Protein AF-A0A3D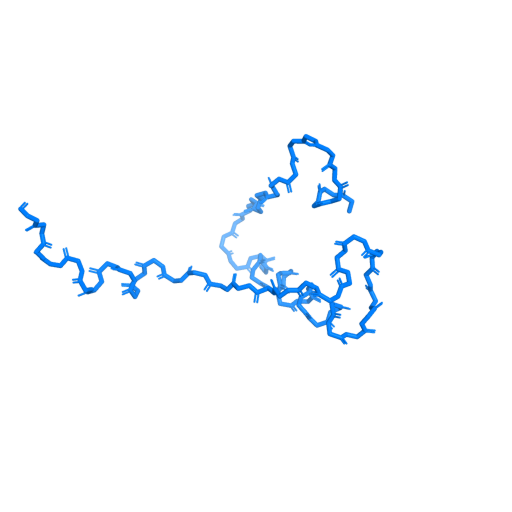2JRT6-F1 (afdb_monomer_lite)

Foldseek 3Di:
DLCPDPPNNDDDDDDDPPPCPVVVLVVVQVCLVVVVDPPVSHPDDDDDDDPVVVVVPPPDDD

Radius of gyration: 15.28 Å; chains: 1; bounding box: 31×25×46 Å

Secondary structure (DSSP, 8-state):
-GGG-SSS--------TTS-HHHHHHHHHHHHHTT-S-GGGTTPPP----HHHHHHT-----

pLDDT: mean 89.62, std 9.19, range [54.25, 97.25]

Sequence (62 aa):
QILSRRTKNNPVLIGEPGVGKTAIVEALAQRIQQNNVPGTLKNKRLVSLDMGSLVAGTKYRG

Structure (mmCIF, N/CA/C/O backbone):
data_AF-A0A3D2JRT6-F1
#
_entry.id   AF-A0A3D2JRT6-F1
#
loop_
_atom_site.group_PDB
_atom_site.id
_atom_site.type_symbol
_atom_site.label_atom_id
_atom_site.label_alt_id
_atom_site.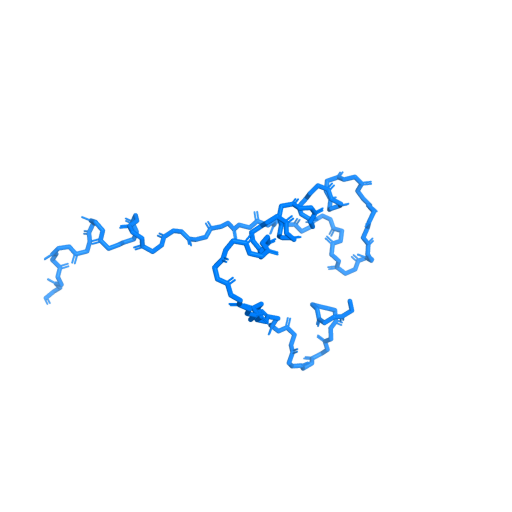label_comp_id
_atom_site.label_asym_id
_atom_site.label_entity_id
_atom_site.label_seq_id
_atom_site.pdbx_PDB_ins_code
_atom_site.Cartn_x
_atom_site.Cartn_y
_atom_site.Cartn_z
_atom_site.occupancy
_atom_site.B_iso_or_equiv
_atom_site.auth_seq_id
_atom_site.auth_comp_id
_atom_site.auth_asym_id
_atom_site.auth_atom_id
_atom_site.pdbx_PDB_model_num
ATOM 1 N N . GLN A 1 1 ? 0.907 10.869 10.282 1.00 70.06 1 GLN A N 1
ATOM 2 C CA . GLN A 1 1 ? 0.541 12.303 10.247 1.00 70.06 1 GLN A CA 1
ATOM 3 C C . GLN A 1 1 ? 0.645 12.927 8.845 1.00 70.06 1 GLN A C 1
ATOM 5 O O . GLN A 1 1 ? -0.194 13.760 8.555 1.00 70.06 1 GLN A O 1
ATOM 10 N N . ILE A 1 2 ? 1.589 12.538 7.961 1.00 89.25 2 ILE A N 1
ATOM 11 C CA . ILE A 1 2 ? 1.743 13.134 6.605 1.00 89.25 2 ILE A CA 1
ATOM 12 C C . ILE A 1 2 ? 0.489 12.974 5.730 1.00 89.25 2 ILE A C 1
ATOM 14 O O . ILE A 1 2 ? -0.031 13.971 5.243 1.00 89.25 2 ILE A O 1
ATOM 18 N N . LEU A 1 3 ? -0.041 11.753 5.604 1.00 89.25 3 LEU A N 1
ATOM 19 C CA . LEU A 1 3 ? -1.257 11.467 4.820 1.00 89.25 3 LEU A CA 1
ATOM 20 C C . LEU A 1 3 ? -2.507 12.225 5.312 1.00 89.25 3 LEU A C 1
ATOM 22 O O . LEU A 1 3 ? -3.469 12.376 4.571 1.00 89.25 3 LEU A O 1
ATOM 26 N N . SER A 1 4 ? -2.495 12.705 6.558 1.00 89.88 4 SER A N 1
ATOM 27 C CA . SER A 1 4 ? -3.604 13.440 7.180 1.00 89.88 4 SER A CA 1
ATOM 28 C C . SER A 1 4 ? -3.461 14.965 7.058 1.00 89.88 4 SER A C 1
ATOM 30 O O . SER A 1 4 ? -4.283 15.695 7.607 1.00 89.88 4 SER A O 1
ATOM 32 N N . ARG A 1 5 ? -2.403 15.472 6.404 1.00 92.75 5 ARG A N 1
ATOM 33 C CA . ARG A 1 5 ? -2.168 16.916 6.227 1.00 92.75 5 ARG A CA 1
ATOM 34 C C . ARG A 1 5 ? -3.090 17.496 5.150 1.00 92.75 5 ARG A C 1
ATOM 36 O O . ARG A 1 5 ? -3.499 16.791 4.236 1.00 92.75 5 ARG A O 1
ATOM 43 N N . ARG A 1 6 ? -3.361 18.807 5.228 1.00 91.00 6 ARG A N 1
ATOM 44 C CA . ARG A 1 6 ? -4.096 19.550 4.182 1.00 91.00 6 ARG A CA 1
ATOM 45 C C . ARG A 1 6 ? -3.260 19.787 2.918 1.00 91.00 6 ARG A C 1
ATOM 47 O O . ARG A 1 6 ? -3.805 19.793 1.825 1.00 91.00 6 ARG A O 1
ATOM 54 N N . THR A 1 7 ? -1.950 19.984 3.063 1.00 95.31 7 THR A N 1
ATOM 55 C CA . THR A 1 7 ? -1.004 20.209 1.958 1.00 95.31 7 THR A CA 1
ATOM 56 C C . THR A 1 7 ? 0.210 19.294 2.110 1.00 95.31 7 THR A C 1
ATOM 58 O O . THR A 1 7 ? 0.530 18.863 3.222 1.00 95.31 7 THR A O 1
ATOM 61 N N . LYS A 1 8 ? 0.886 18.976 0.992 1.00 93.94 8 LYS A N 1
ATOM 62 C CA . LYS A 1 8 ? 2.032 18.041 0.951 1.00 93.94 8 LYS A CA 1
ATOM 63 C C . LYS A 1 8 ? 1.718 16.709 1.658 1.00 93.94 8 LYS A C 1
ATOM 65 O O . LYS A 1 8 ? 2.478 16.232 2.499 1.00 93.94 8 LYS A O 1
ATOM 70 N N . ASN A 1 9 ? 0.561 16.136 1.338 1.00 94.12 9 ASN A N 1
ATOM 71 C CA . ASN A 1 9 ? 0.019 14.924 1.955 1.00 94.12 9 ASN A CA 1
ATOM 72 C C . ASN A 1 9 ? 0.430 13.625 1.242 1.00 94.12 9 ASN A C 1
ATOM 74 O O . ASN A 1 9 ? -0.013 12.556 1.647 1.00 94.12 9 ASN A O 1
ATOM 78 N N . ASN A 1 10 ? 1.296 13.708 0.229 1.00 95.25 10 ASN A N 1
ATOM 79 C CA . ASN A 1 10 ? 1.817 12.566 -0.519 1.00 95.25 10 ASN A CA 1
ATOM 80 C C . ASN A 1 10 ? 3.219 12.204 0.003 1.00 95.25 10 ASN A C 1
ATOM 82 O O . ASN A 1 10 ? 4.183 12.895 -0.336 1.00 95.25 10 ASN A O 1
ATOM 86 N N . PRO A 1 11 ? 3.357 11.190 0.877 1.00 94.50 11 PRO A N 1
ATOM 87 C CA . PRO A 1 11 ? 4.663 10.756 1.355 1.00 94.50 11 PRO A CA 1
ATOM 88 C C . PRO A 1 11 ? 5.448 10.058 0.238 1.00 94.50 11 PRO A C 1
ATOM 90 O O . PRO A 1 11 ? 4.885 9.301 -0.548 1.00 94.50 11 PRO A O 1
ATOM 93 N N . VAL A 1 12 ? 6.765 10.261 0.228 1.00 95.25 12 VAL A N 1
ATOM 94 C CA . VAL A 1 12 ? 7.712 9.530 -0.623 1.00 95.25 12 VAL A CA 1
ATOM 95 C C . VAL A 1 12 ? 8.734 8.861 0.289 1.00 95.25 12 VAL A C 1
ATOM 97 O O . VAL A 1 12 ? 9.336 9.524 1.133 1.00 95.25 12 VAL A O 1
ATOM 100 N N . LEU A 1 13 ? 8.907 7.545 0.150 1.00 95.00 13 LEU A N 1
ATOM 101 C CA . LEU A 1 13 ? 9.884 6.775 0.923 1.00 95.00 13 LEU A CA 1
ATOM 102 C C . LEU A 1 13 ? 11.215 6.720 0.162 1.00 95.00 13 LEU A C 1
ATOM 104 O O . LEU A 1 13 ? 11.289 6.172 -0.937 1.00 95.00 13 LEU A O 1
ATOM 108 N N . ILE A 1 14 ? 12.274 7.266 0.759 1.00 95.50 14 ILE A N 1
ATOM 109 C CA . ILE A 1 14 ? 13.624 7.345 0.179 1.00 95.50 14 ILE A CA 1
ATOM 110 C C . ILE A 1 14 ? 14.583 6.527 1.053 1.00 95.50 14 ILE A C 1
ATOM 112 O O . ILE A 1 14 ? 14.420 6.476 2.268 1.00 95.50 14 ILE A O 1
ATOM 116 N N . GLY A 1 15 ? 15.550 5.850 0.433 1.00 96.00 15 GLY A N 1
ATOM 117 C CA . GLY A 1 15 ? 16.539 5.005 1.111 1.00 96.00 15 GLY A CA 1
ATOM 118 C C . GLY A 1 15 ? 17.225 4.039 0.145 1.00 96.00 15 GLY A C 1
ATOM 119 O O . GLY A 1 15 ? 16.892 4.015 -1.042 1.00 96.00 15 GLY A O 1
ATOM 120 N N . GLU A 1 16 ? 18.144 3.224 0.639 1.00 97.25 16 GLU A N 1
ATOM 121 C CA . GLU A 1 16 ? 18.822 2.203 -0.167 1.00 97.25 16 GLU A CA 1
ATOM 122 C C . GLU A 1 16 ? 17.875 1.043 -0.548 1.00 97.25 16 GLU A C 1
ATOM 124 O O . GLU A 1 16 ? 16.783 0.904 0.021 1.00 97.25 16 GLU A O 1
ATOM 129 N N . PRO A 1 17 ? 18.222 0.213 -1.545 1.00 94.19 17 PRO A N 1
ATOM 130 C CA . PRO A 1 17 ? 17.522 -1.044 -1.795 1.00 94.19 17 PRO A CA 1
ATOM 131 C C . PRO A 1 17 ? 17.561 -1.960 -0.561 1.00 94.19 17 PRO A C 1
ATOM 133 O O . PRO A 1 17 ? 18.546 -1.995 0.164 1.00 94.19 17 PRO A O 1
ATOM 136 N N . GLY A 1 18 ? 16.484 -2.704 -0.303 1.00 94.19 18 GLY A N 1
ATOM 137 C CA . GLY A 1 18 ? 16.443 -3.681 0.797 1.00 94.19 18 GLY A CA 1
ATOM 138 C C . GLY A 1 18 ? 16.142 -3.120 2.194 1.00 94.19 18 GLY A C 1
ATOM 139 O O . GLY A 1 18 ? 15.820 -3.896 3.084 1.00 94.19 18 GLY A O 1
ATOM 140 N N . VAL A 1 19 ? 16.102 -1.796 2.393 1.00 96.69 19 VAL A N 1
ATOM 141 C CA . VAL A 1 19 ? 15.822 -1.172 3.713 1.00 96.69 19 VAL A CA 1
ATOM 142 C C . VAL A 1 19 ? 14.374 -1.325 4.214 1.00 96.69 19 VAL A C 1
ATOM 144 O O . VAL A 1 19 ? 13.988 -0.719 5.209 1.00 96.69 19 VAL A O 1
ATOM 147 N N . GLY A 1 20 ? 13.533 -2.090 3.512 1.00 95.75 20 GLY A N 1
ATOM 148 C CA . GLY A 1 20 ? 12.163 -2.378 3.948 1.00 95.75 20 GLY A CA 1
ATOM 149 C C . GLY A 1 20 ? 11.118 -1.307 3.615 1.00 95.75 20 GLY A C 1
ATOM 150 O O . GLY A 1 20 ? 10.069 -1.263 4.252 1.00 95.75 20 GLY A O 1
ATOM 151 N N . LYS A 1 21 ? 11.337 -0.456 2.601 1.00 97.12 21 LYS A N 1
ATOM 152 C CA . LYS A 1 21 ? 10.344 0.566 2.189 1.00 97.12 21 LYS A CA 1
ATOM 153 C C . LYS A 1 21 ? 8.967 -0.038 1.889 1.00 97.12 21 LYS A C 1
ATOM 155 O O . LYS A 1 21 ? 7.952 0.528 2.280 1.00 97.12 21 LYS A O 1
ATOM 160 N N . THR A 1 22 ? 8.941 -1.199 1.236 1.00 94.12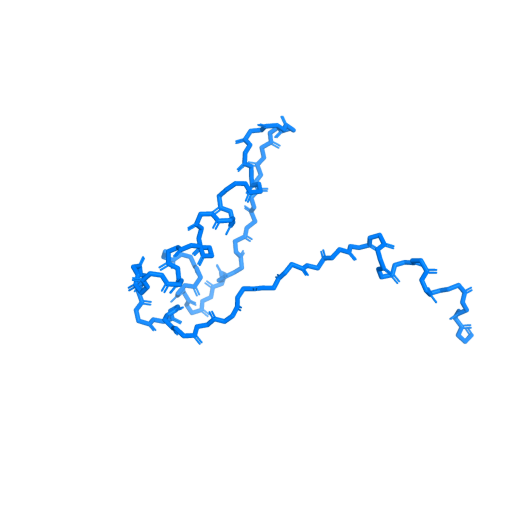 22 THR A N 1
ATOM 161 C CA . THR A 1 22 ? 7.712 -1.953 0.949 1.00 94.12 22 THR A CA 1
ATOM 162 C C . THR A 1 22 ? 7.050 -2.449 2.233 1.00 94.12 22 THR A C 1
ATOM 164 O O . THR A 1 22 ? 5.854 -2.237 2.421 1.00 94.12 22 THR A O 1
ATOM 167 N N . ALA A 1 23 ? 7.838 -2.981 3.172 1.00 96.31 23 ALA A N 1
ATOM 168 C CA . ALA A 1 23 ? 7.344 -3.473 4.458 1.00 96.31 23 ALA A CA 1
ATOM 169 C C . ALA A 1 23 ? 6.660 -2.370 5.289 1.00 96.31 23 ALA A C 1
ATOM 171 O O . ALA A 1 23 ? 5.681 -2.631 5.986 1.00 96.31 23 ALA A O 1
ATOM 172 N N . ILE A 1 24 ? 7.111 -1.113 5.178 1.00 95.00 24 ILE A N 1
ATOM 173 C CA . ILE A 1 24 ? 6.441 0.037 5.814 1.00 95.00 24 ILE A CA 1
ATOM 174 C C . ILE A 1 24 ? 5.007 0.205 5.285 1.00 95.00 24 ILE A C 1
ATOM 176 O O . ILE A 1 24 ? 4.084 0.467 6.061 1.00 95.00 24 ILE A O 1
ATOM 180 N N . VAL A 1 25 ? 4.807 0.064 3.973 1.00 94.38 25 VAL A N 1
ATOM 181 C CA . VAL A 1 25 ? 3.491 0.210 3.328 1.00 94.38 25 VAL A CA 1
ATOM 182 C C . VAL A 1 25 ? 2.580 -0.974 3.667 1.00 94.38 25 VAL A C 1
ATOM 184 O O . VAL A 1 25 ? 1.402 -0.779 3.964 1.00 94.38 25 VAL A O 1
ATOM 187 N N . GLU A 1 26 ? 3.121 -2.190 3.703 1.00 95.31 26 GLU A N 1
ATOM 188 C CA . GLU A 1 26 ? 2.389 -3.400 4.101 1.00 95.31 26 GLU A CA 1
ATOM 189 C C . GLU A 1 26 ? 1.941 -3.339 5.566 1.00 95.31 26 GLU A C 1
ATOM 191 O O . GLU A 1 26 ? 0.776 -3.594 5.879 1.00 95.31 26 GLU A O 1
ATOM 196 N N . ALA A 1 27 ? 2.825 -2.902 6.466 1.00 95.06 27 ALA A N 1
ATOM 197 C CA . ALA A 1 27 ? 2.484 -2.680 7.866 1.00 95.06 27 ALA A CA 1
ATOM 198 C C . ALA A 1 27 ? 1.396 -1.603 8.025 1.00 95.06 27 ALA A C 1
ATOM 200 O O . ALA A 1 27 ? 0.517 -1.725 8.881 1.00 95.06 27 ALA A O 1
ATOM 201 N N . LEU A 1 28 ? 1.408 -0.554 7.191 1.00 94.62 28 LEU A N 1
ATOM 202 C CA . LEU A 1 28 ? 0.329 0.436 7.165 1.00 94.62 28 LEU A CA 1
ATOM 203 C C . LEU A 1 28 ? -1.004 -0.197 6.740 1.00 94.62 28 LEU A C 1
ATOM 205 O O . LEU A 1 28 ? -2.020 0.078 7.376 1.00 94.62 28 LEU A O 1
ATOM 209 N N . ALA A 1 29 ? -1.011 -1.060 5.721 1.00 94.69 29 ALA A N 1
ATOM 210 C CA . ALA A 1 29 ? -2.217 -1.770 5.294 1.00 94.69 29 ALA A CA 1
ATOM 211 C C . ALA A 1 29 ? -2.790 -2.648 6.421 1.00 94.69 29 ALA A C 1
ATOM 213 O O . ALA A 1 29 ? -3.986 -2.576 6.707 1.00 94.69 29 ALA A O 1
ATOM 214 N N . GLN A 1 30 ? -1.933 -3.394 7.128 1.00 95.25 30 GLN A N 1
ATOM 215 C CA . GLN A 1 30 ? -2.340 -4.187 8.294 1.00 95.25 30 GLN A CA 1
ATOM 216 C C . GLN A 1 30 ? -2.953 -3.313 9.397 1.00 95.25 30 GLN A C 1
ATOM 218 O O . GLN A 1 30 ? -4.002 -3.646 9.945 1.00 95.25 30 GLN A O 1
ATOM 223 N N . ARG A 1 31 ? -2.350 -2.154 9.693 1.00 95.06 31 ARG A N 1
ATOM 224 C CA . ARG A 1 31 ? -2.878 -1.217 10.699 1.00 95.06 31 ARG A CA 1
ATOM 225 C C . ARG A 1 31 ? -4.230 -0.629 10.306 1.00 95.06 31 ARG A C 1
ATOM 227 O O . ARG A 1 31 ? -5.081 -0.459 11.176 1.00 95.06 31 ARG A O 1
ATOM 234 N N . ILE A 1 32 ? -4.442 -0.330 9.022 1.00 93.88 32 ILE A N 1
ATOM 235 C CA . ILE A 1 32 ? -5.744 0.125 8.515 1.00 93.88 32 ILE A CA 1
ATOM 236 C C . ILE A 1 32 ? -6.799 -0.968 8.727 1.00 93.88 32 ILE A C 1
ATOM 238 O O . ILE A 1 32 ? -7.865 -0.671 9.265 1.00 93.88 32 ILE A O 1
ATOM 242 N N . GLN A 1 33 ? -6.482 -2.225 8.395 1.00 94.25 33 GLN A N 1
ATOM 243 C CA . GLN A 1 33 ? -7.378 -3.370 8.597 1.00 94.25 33 GLN A CA 1
ATOM 244 C C . GLN A 1 33 ? -7.727 -3.589 10.079 1.00 94.25 33 GLN A C 1
ATOM 246 O O . GLN A 1 33 ? -8.869 -3.890 10.415 1.00 94.25 33 GLN A O 1
ATOM 251 N N . GLN A 1 34 ? -6.760 -3.395 10.977 1.00 95.56 34 GLN A N 1
ATOM 252 C CA . GLN A 1 34 ? -6.940 -3.501 12.430 1.00 95.56 34 GLN A CA 1
ATOM 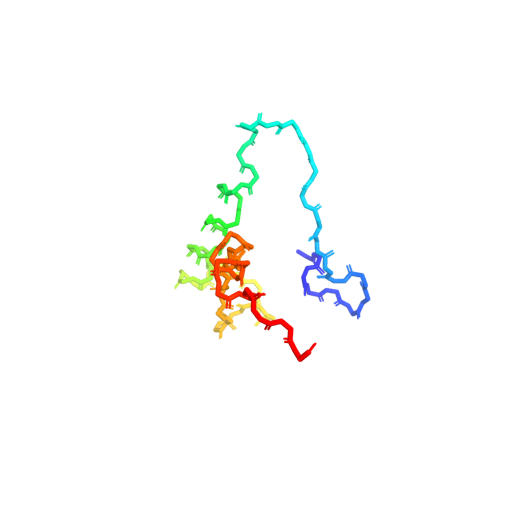253 C C . GLN A 1 34 ? -7.628 -2.276 13.056 1.00 95.56 34 GLN A C 1
ATOM 255 O O . GLN A 1 34 ? -7.756 -2.202 14.276 1.00 95.56 34 GLN A O 1
ATOM 260 N N . ASN A 1 35 ? -8.042 -1.283 12.259 1.00 93.38 35 ASN A N 1
ATOM 261 C CA . ASN A 1 35 ? -8.555 0.008 12.730 1.00 93.38 35 ASN A CA 1
ATOM 262 C C . ASN A 1 35 ? -7.586 0.792 13.642 1.00 93.38 35 ASN A C 1
ATOM 264 O O . ASN A 1 35 ? -7.991 1.761 14.293 1.00 93.38 35 ASN A O 1
ATOM 268 N N . ASN A 1 36 ? -6.300 0.432 13.641 1.00 95.00 36 ASN A N 1
ATOM 269 C CA . ASN A 1 36 ? -5.237 1.065 14.417 1.00 95.00 36 ASN A CA 1
ATOM 270 C C . ASN A 1 36 ? -4.581 2.213 13.628 1.00 95.00 36 ASN A C 1
ATOM 272 O O . ASN A 1 36 ? -3.377 2.234 13.364 1.00 95.00 36 ASN A O 1
ATOM 276 N N . VAL A 1 37 ? -5.409 3.161 13.186 1.00 93.44 37 VAL A N 1
ATOM 277 C CA . VAL A 1 37 ? -5.004 4.349 12.425 1.00 93.44 37 VAL A CA 1
ATOM 278 C C . VAL A 1 37 ? -5.870 5.557 12.807 1.00 93.44 37 VAL A C 1
ATOM 280 O O . VAL A 1 37 ? -6.988 5.388 13.304 1.00 93.44 37 VAL A O 1
ATOM 283 N N . PRO A 1 38 ? -5.401 6.796 12.559 1.00 91.25 38 PRO A N 1
ATOM 284 C CA . PRO A 1 38 ? -6.215 7.995 12.747 1.00 91.25 38 PRO A CA 1
ATOM 285 C C . PRO A 1 38 ? -7.524 7.931 11.954 1.00 91.25 38 PRO A C 1
ATOM 287 O O . PRO A 1 38 ? -7.563 7.348 10.870 1.00 91.25 38 PRO A O 1
ATOM 290 N N . GLY A 1 39 ? -8.573 8.601 12.444 1.00 91.06 39 GLY A N 1
ATOM 291 C CA . GLY A 1 39 ? -9.903 8.603 11.814 1.00 91.06 39 GLY A CA 1
ATOM 292 C C . GLY A 1 39 ? -9.895 8.965 10.324 1.00 91.06 39 GLY A C 1
ATOM 293 O O . GLY A 1 39 ? -10.668 8.412 9.554 1.00 91.06 39 GLY A O 1
ATOM 294 N N . THR A 1 40 ? -8.952 9.805 9.888 1.00 90.56 40 THR A N 1
ATOM 295 C CA . THR A 1 40 ? -8.780 10.186 8.475 1.00 90.56 40 THR A CA 1
ATOM 296 C C . THR A 1 40 ? -8.417 9.015 7.553 1.00 90.56 40 THR A C 1
ATOM 298 O O . THR A 1 40 ? -8.669 9.083 6.353 1.00 90.56 40 THR A O 1
ATOM 301 N N . LEU A 1 41 ? -7.777 7.973 8.095 1.00 90.94 41 LEU A N 1
ATOM 302 C CA . LEU A 1 41 ? -7.309 6.789 7.368 1.00 90.94 41 LEU A CA 1
ATOM 303 C C . LEU A 1 41 ? -8.165 5.543 7.637 1.00 90.94 41 LEU A C 1
ATOM 305 O O . LEU A 1 41 ? -7.974 4.529 6.968 1.00 90.94 41 LEU A O 1
ATOM 309 N N . LYS A 1 42 ? -9.107 5.601 8.586 1.00 92.31 42 LYS A N 1
ATOM 310 C CA . LYS A 1 42 ? -10.044 4.499 8.829 1.00 92.31 42 LYS A CA 1
ATOM 311 C C . LYS A 1 42 ? -10.914 4.265 7.595 1.00 92.31 42 LYS A C 1
ATOM 313 O O . LYS A 1 42 ? -11.299 5.215 6.912 1.00 92.31 42 LYS A O 1
ATOM 318 N N . ASN A 1 43 ? -11.215 2.997 7.318 1.00 91.00 43 ASN A N 1
ATOM 319 C CA . ASN A 1 43 ? -12.031 2.564 6.177 1.00 91.00 43 ASN A CA 1
ATOM 320 C C . ASN A 1 43 ? -11.512 3.040 4.805 1.00 91.00 43 ASN A C 1
ATOM 322 O O . ASN A 1 43 ? -12.272 3.127 3.840 1.00 91.00 43 ASN A O 1
ATOM 326 N N . LYS A 1 44 ? -10.223 3.384 4.696 1.00 91.19 44 LYS A N 1
ATOM 327 C CA . LYS A 1 44 ? -9.582 3.692 3.415 1.00 91.19 44 LYS A CA 1
ATOM 328 C C . LYS A 1 44 ? -8.957 2.4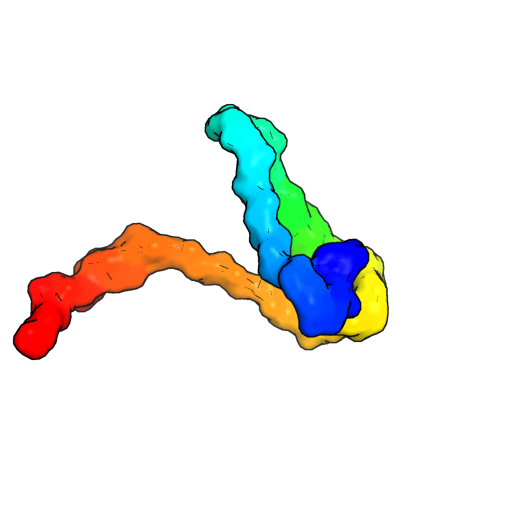28 2.837 1.00 91.19 44 LYS A C 1
ATOM 330 O O . LYS A 1 44 ? -8.406 1.614 3.566 1.00 91.19 44 LYS A O 1
ATOM 335 N N . ARG A 1 45 ? -9.016 2.276 1.515 1.00 92.44 45 ARG A N 1
ATOM 336 C CA . ARG A 1 45 ? -8.376 1.162 0.809 1.00 92.44 45 ARG A CA 1
ATOM 337 C C . ARG A 1 45 ? -6.965 1.560 0.390 1.00 92.44 45 ARG A C 1
ATOM 339 O O . ARG A 1 45 ? -6.789 2.605 -0.232 1.00 92.44 45 ARG A O 1
ATOM 346 N N . LEU A 1 46 ? -5.988 0.713 0.700 1.00 92.75 46 LEU A N 1
ATOM 347 C CA . LEU A 1 46 ? -4.630 0.832 0.179 1.00 92.75 46 LEU A CA 1
ATOM 348 C C . LEU A 1 46 ? -4.529 0.029 -1.122 1.00 92.75 46 LEU A C 1
ATOM 350 O O . LEU A 1 46 ? -4.992 -1.108 -1.184 1.00 92.75 46 LEU A O 1
ATOM 354 N N . VAL A 1 47 ? -3.972 0.636 -2.168 1.00 93.25 47 VAL A N 1
ATOM 355 C CA . VAL A 1 47 ? -3.827 0.023 -3.494 1.00 93.25 47 VAL A CA 1
ATOM 356 C C . VAL A 1 47 ? -2.368 0.128 -3.906 1.00 93.25 47 VAL A C 1
ATOM 358 O O . VAL A 1 47 ? -1.777 1.199 -3.784 1.00 93.25 47 VAL A O 1
ATOM 361 N N . SER A 1 48 ? -1.804 -0.978 -4.386 1.00 92.31 48 SER A N 1
ATOM 362 C CA . SER A 1 48 ? -0.490 -0.990 -5.025 1.00 92.31 48 SER A CA 1
ATOM 363 C C . SER A 1 48 ? -0.662 -0.861 -6.536 1.00 92.31 48 SER A C 1
ATOM 365 O O . SER A 1 48 ? -1.550 -1.488 -7.112 1.00 92.31 48 SER A O 1
ATOM 367 N N . LEU A 1 49 ? 0.173 -0.040 -7.164 1.00 90.44 49 LEU A N 1
ATOM 368 C CA . LEU A 1 49 ? 0.236 0.114 -8.613 1.00 90.44 49 LEU A CA 1
ATOM 369 C C . LEU A 1 49 ? 1.553 -0.489 -9.091 1.00 90.44 49 LEU A C 1
ATOM 371 O O . LEU A 1 49 ? 2.621 0.021 -8.754 1.00 90.44 49 LEU A O 1
ATOM 375 N N . ASP A 1 50 ? 1.466 -1.563 -9.873 1.00 88.12 50 ASP A N 1
ATOM 376 C CA . ASP A 1 50 ? 2.624 -2.141 -10.545 1.00 88.12 50 ASP A CA 1
ATOM 377 C C . ASP A 1 50 ? 2.790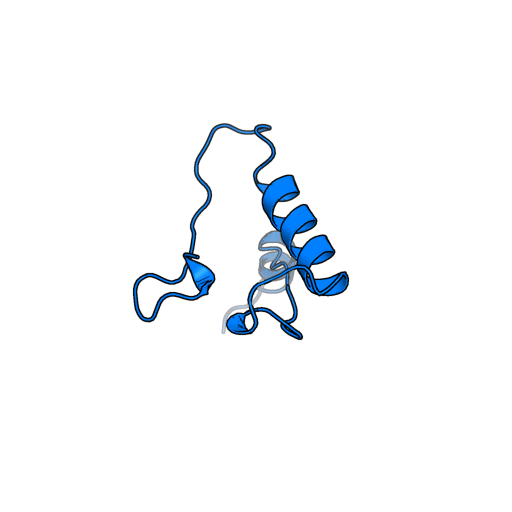 -1.526 -11.939 1.00 88.12 50 ASP A C 1
ATOM 379 O O . ASP A 1 50 ? 1.971 -1.723 -12.838 1.00 88.12 50 ASP A O 1
ATOM 383 N N . MET A 1 51 ? 3.885 -0.791 -12.120 1.00 86.81 51 MET A N 1
ATOM 384 C CA . MET A 1 51 ? 4.221 -0.165 -13.395 1.00 86.81 51 MET A CA 1
ATOM 385 C C . MET A 1 51 ? 4.556 -1.198 -14.478 1.00 86.81 51 MET A C 1
ATOM 387 O O . MET A 1 51 ? 4.288 -0.936 -15.647 1.00 86.81 51 MET A O 1
ATOM 391 N N . GLY A 1 52 ? 5.095 -2.370 -14.116 1.00 85.38 52 GLY A N 1
ATOM 392 C CA . GLY A 1 52 ? 5.399 -3.433 -15.079 1.00 85.38 52 GLY A CA 1
ATOM 393 C C . GLY A 1 52 ? 4.134 -3.955 -15.757 1.00 85.38 52 GLY A C 1
ATOM 394 O O . GLY A 1 52 ? 4.050 -3.993 -16.986 1.00 85.38 52 GLY A O 1
ATOM 395 N N . SER A 1 53 ? 3.113 -4.253 -14.952 1.00 85.00 53 SER A N 1
ATOM 396 C CA . SER A 1 53 ? 1.783 -4.652 -15.426 1.00 85.00 53 SER A CA 1
ATOM 397 C C . SER A 1 53 ? 1.115 -3.585 -16.295 1.00 85.00 53 SER A C 1
ATOM 399 O O . SER A 1 53 ? 0.489 -3.917 -17.300 1.00 85.00 53 SER A O 1
ATOM 401 N N . LEU A 1 54 ? 1.267 -2.300 -15.953 1.00 84.44 54 LEU A N 1
ATOM 402 C CA . LEU A 1 54 ? 0.711 -1.208 -16.758 1.00 84.44 54 LEU A CA 1
ATOM 403 C C . LEU A 1 54 ? 1.384 -1.103 -18.132 1.00 84.44 54 LEU A C 1
ATOM 405 O O . LEU A 1 54 ? 0.699 -0.895 -19.127 1.00 84.44 54 LEU A O 1
ATOM 409 N N . VAL A 1 55 ? 2.705 -1.279 -18.208 1.00 84.69 55 VAL A N 1
ATOM 410 C CA . VAL A 1 55 ? 3.464 -1.156 -19.464 1.00 84.69 55 VAL A CA 1
ATOM 411 C C . VAL A 1 55 ? 3.259 -2.361 -20.390 1.00 84.69 55 VAL A C 1
ATOM 413 O O . VAL A 1 55 ? 3.235 -2.199 -21.611 1.00 84.69 55 VAL A O 1
ATOM 416 N N . ALA A 1 56 ? 3.065 -3.564 -19.841 1.00 80.50 56 ALA A N 1
ATOM 417 C CA . ALA A 1 56 ? 2.916 -4.795 -20.622 1.00 80.50 56 ALA A CA 1
ATOM 418 C C . ALA A 1 56 ? 1.740 -4.762 -21.625 1.00 80.50 56 ALA A C 1
ATOM 420 O O . ALA A 1 56 ? 1.804 -5.409 -22.670 1.00 80.50 56 ALA A O 1
ATOM 421 N N . GLY A 1 57 ? 0.688 -3.985 -21.337 1.00 71.94 57 GLY A N 1
ATOM 422 C CA . GLY A 1 57 ? -0.483 -3.819 -22.205 1.00 71.94 57 GLY A CA 1
ATOM 423 C C . GLY A 1 57 ? -0.449 -2.596 -23.129 1.00 71.94 57 GLY A C 1
ATOM 424 O O . GLY A 1 57 ? -1.241 -2.523 -24.064 1.00 71.94 57 GLY A O 1
ATOM 425 N N . THR A 1 58 ? 0.460 -1.636 -22.930 1.00 74.44 58 THR A N 1
ATOM 426 C CA . THR A 1 58 ? 0.436 -0.337 -23.642 1.00 74.44 58 THR A CA 1
ATOM 427 C C . THR A 1 58 ? 1.183 -0.350 -24.978 1.00 74.44 58 THR A C 1
ATOM 429 O O . THR A 1 58 ? 1.755 0.657 -25.391 1.00 74.44 58 THR A O 1
ATOM 432 N N . LYS A 1 59 ? 1.216 -1.498 -25.664 1.00 64.69 59 LYS A N 1
ATOM 433 C CA . LYS A 1 59 ? 2.025 -1.700 -26.880 1.00 64.69 59 LYS A CA 1
ATOM 434 C C . LYS A 1 59 ? 1.546 -0.880 -28.083 1.00 64.69 59 LYS A C 1
ATOM 436 O O . LYS A 1 59 ? 2.343 -0.586 -28.967 1.00 64.69 59 LYS A O 1
ATOM 441 N N . TYR A 1 60 ? 0.275 -0.490 -28.090 1.00 63.09 60 TYR A N 1
ATOM 442 C CA . TYR A 1 60 ? -0.289 0.417 -29.078 1.00 63.09 60 TYR A CA 1
ATOM 443 C C . TYR A 1 60 ? -0.643 1.727 -28.386 1.00 63.09 60 TYR A C 1
ATOM 445 O O . TYR A 1 60 ? -1.536 1.788 -27.541 1.00 63.09 60 TYR A O 1
ATOM 453 N N . ARG A 1 61 ? 0.087 2.781 -28.748 1.00 66.19 61 ARG A N 1
ATOM 454 C CA . ARG A 1 61 ? -0.500 4.116 -28.728 1.00 66.19 61 ARG A CA 1
ATOM 455 C C . ARG A 1 61 ? -1.496 4.178 -29.889 1.00 66.19 61 ARG A C 1
ATOM 457 O O . ARG A 1 61 ? -1.387 3.383 -30.823 1.00 66.19 61 ARG A O 1
ATOM 464 N N . GLY A 1 62 ? -2.441 5.112 -29.824 1.00 54.25 62 GLY A N 1
ATOM 465 C CA . GLY A 1 62 ? -2.906 5.689 -31.086 1.00 54.25 62 GLY A CA 1
ATOM 466 C C . GLY A 1 62 ? -1.698 6.099 -31.923 1.00 54.25 62 GLY A C 1
ATOM 467 O O . GLY A 1 62 ? -0.737 6.630 -31.314 1.00 54.25 62 GLY A O 1
#